Protein AF-A0A6N7Y4F4-F1 (afdb_monomer)

Solvent-accessible surface area (backbone atoms only — not comparable to full-atom values): 5205 Å² total; per-residue (Å²): 133,87,73,85,72,79,76,76,78,50,72,69,56,51,51,53,50,51,51,49,51,53,51,51,53,38,52,50,29,46,48,50,21,54,52,26,51,53,48,46,75,68,61,85,55,76,88,50,48,66,57,32,53,49,46,29,53,53,27,43,50,50,25,53,52,44,52,51,51,54,52,52,52,50,50,53,50,54,52,52,53,53,51,53,55,52,53,59,53,64,77,75,107

pLDDT: mean 86.18, std 16.28, range [39.31, 98.69]

Nearest PDB structures (foldseek):
  3k6c-assembly1_A  TM=7.044E-01  e=4.635E-01  Nitrosomonas europaea
  5l8b-assembly4_V  TM=6.345E-01  e=4.635E-01  Rhodospirillum rubrum
  4wpe-assembly1_A-2  TM=8.744E-01  e=2.846E+00  Saccharomyces cerevisiae S288C
  4afl-assembly2_F  TM=5.814E-01  e=1.076E+00  Homo sapiens
  5n5e-assembly1_e  TM=6.859E-01  e=3.688E+00  Pyrococcus furiosus COM1

InterPro domains:
  IPR019644 Protein of unknown function DUF2508 [PF10704] (5-73)

Radius of gyration: 21.76 Å; Cα contacts (8 Å, |Δi|>4): 32; chains: 1; bounding box: 50×46×57 Å

Foldseek 3Di:
DPDDPPDDDDPVRVVVVVLVVLVVQLVVLVVQLVVLVVVLVPDPDPVCNVVSVVSNVVSVVSNVVSVVVSVVVVVVVVVVVVVVVVVVVVVVD

Mean predicted aligned error: 8.42 Å

Secondary structure (DSSP, 8-state):
------PPPPHHHHHHHHHHHHHHHHHHHHHHHHHHHHHHHH---GGGHHHHHHHHHHHHHHHHHHHHHHHHHHHHHHHHHHHHHHHHHHTT-

Structure (mmCIF, N/CA/C/O backbone):
data_AF-A0A6N7Y4F4-F1
#
_entry.id   AF-A0A6N7Y4F4-F1
#
loop_
_atom_site.group_PDB
_atom_site.id
_atom_site.type_symbol
_atom_site.label_atom_id
_atom_site.label_alt_id
_atom_site.label_comp_id
_atom_site.label_asym_id
_atom_site.label_entity_id
_atom_site.label_seq_id
_atom_site.pdbx_PDB_ins_code
_atom_site.Cartn_x
_atom_site.Cartn_y
_atom_site.Cartn_z
_atom_site.occupancy
_atom_site.B_iso_or_equiv
_atom_site.auth_seq_id
_atom_site.auth_comp_id
_atom_site.auth_asym_id
_atom_site.auth_atom_id
_atom_site.pdbx_PDB_model_num
ATOM 1 N N . MET A 1 1 ? -8.830 -35.057 30.662 1.00 40.44 1 MET A N 1
ATOM 2 C CA . MET A 1 1 ? -8.760 -34.605 29.257 1.00 40.44 1 MET A CA 1
ATOM 3 C C . MET A 1 1 ? -9.791 -33.494 29.106 1.00 40.44 1 MET A C 1
ATOM 5 O O . MET A 1 1 ? -10.936 -33.774 28.789 1.00 40.44 1 MET A O 1
ATOM 9 N N . LEU A 1 2 ? -9.442 -32.265 29.505 1.00 39.31 2 LEU A N 1
ATOM 10 C CA . LEU A 1 2 ? -10.374 -31.140 29.410 1.00 39.31 2 LEU A CA 1
ATOM 11 C C . LEU A 1 2 ? -10.459 -30.739 27.940 1.00 39.31 2 LEU A C 1
ATOM 13 O O . LEU A 1 2 ? -9.489 -30.269 27.351 1.00 39.31 2 LEU A O 1
ATOM 17 N N . SER A 1 3 ? -11.609 -31.047 27.355 1.00 43.22 3 SER A N 1
ATOM 18 C CA . SER A 1 3 ? -12.002 -30.735 25.992 1.00 43.22 3 SER A CA 1
ATOM 19 C C . SER A 1 3 ? -11.780 -29.256 25.689 1.00 43.22 3 SER A C 1
ATOM 21 O O . SER A 1 3 ? -12.254 -28.387 26.421 1.00 43.22 3 SER A O 1
ATOM 23 N N . PHE A 1 4 ? -11.078 -28.997 24.588 1.00 56.34 4 PHE A N 1
ATOM 24 C CA . PHE A 1 4 ? -10.894 -27.689 23.973 1.00 56.34 4 PHE A CA 1
ATOM 25 C C . PHE A 1 4 ? -12.253 -27.040 23.673 1.00 56.34 4 PHE A C 1
ATOM 27 O O . PHE A 1 4 ? -12.828 -27.234 22.605 1.00 56.34 4 PHE A O 1
ATOM 34 N N . ILE A 1 5 ? -12.765 -26.240 24.606 1.00 59.03 5 ILE A N 1
ATO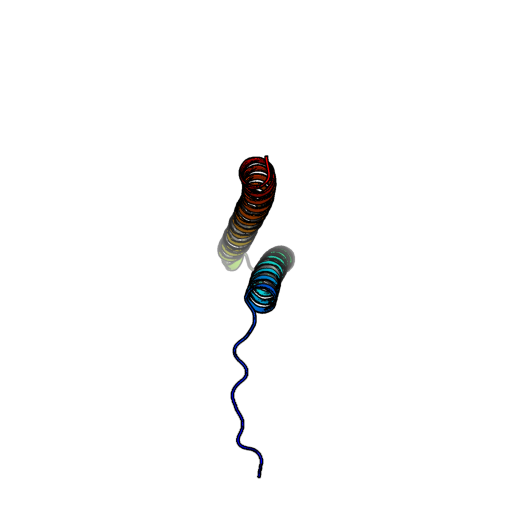M 35 C CA . ILE A 1 5 ? -13.776 -25.234 24.289 1.00 59.03 5 ILE A CA 1
ATOM 36 C C . ILE A 1 5 ? -13.016 -24.137 23.551 1.00 59.03 5 ILE A C 1
ATOM 38 O O . ILE A 1 5 ? -12.212 -23.417 24.145 1.00 59.03 5 ILE A O 1
ATOM 42 N N . LYS A 1 6 ? -13.213 -24.053 22.234 1.00 61.06 6 LYS A N 1
ATOM 43 C CA . LYS A 1 6 ? -12.727 -22.943 21.412 1.00 61.06 6 LYS A CA 1
ATOM 44 C C . LYS A 1 6 ? -13.339 -21.664 21.988 1.00 61.06 6 LYS A C 1
ATOM 46 O O . LYS A 1 6 ? -14.517 -21.402 21.780 1.00 61.06 6 LYS A O 1
ATOM 51 N N . LYS A 1 7 ? -12.567 -20.934 22.796 1.00 66.44 7 LYS A N 1
ATOM 52 C CA . LYS A 1 7 ? -13.024 -19.722 23.479 1.00 66.44 7 LYS A CA 1
ATOM 53 C C . LYS A 1 7 ? -13.401 -18.697 22.409 1.00 66.44 7 LYS A C 1
ATOM 55 O O . LYS A 1 7 ? -12.580 -18.377 21.549 1.00 66.44 7 LYS A O 1
ATOM 60 N N . GLU A 1 8 ? -14.651 -18.257 22.411 1.00 76.94 8 GLU A N 1
ATOM 61 C CA . GLU A 1 8 ? -15.125 -17.238 21.481 1.00 76.94 8 GLU A CA 1
ATOM 62 C C . GLU A 1 8 ? -14.420 -15.911 21.804 1.00 76.94 8 GLU A C 1
ATOM 64 O O . GLU A 1 8 ? -14.320 -15.538 22.975 1.00 76.94 8 GLU A O 1
ATOM 69 N N . LYS A 1 9 ? -13.857 -15.240 20.787 1.00 77.94 9 LYS A N 1
ATOM 70 C CA . LYS A 1 9 ? -13.184 -13.944 20.979 1.00 77.94 9 LYS A CA 1
ATOM 71 C C . LYS A 1 9 ? -14.209 -12.920 21.467 1.00 77.94 9 LYS A C 1
ATOM 73 O O . LYS A 1 9 ? -15.302 -12.833 20.909 1.00 77.94 9 LYS A O 1
ATOM 78 N N . THR A 1 10 ? -13.829 -12.119 22.453 1.00 88.06 10 THR A N 1
ATOM 79 C CA . THR A 1 10 ? -14.615 -10.956 22.884 1.00 88.06 10 THR A CA 1
ATOM 80 C C . THR A 1 10 ? -14.690 -9.909 21.768 1.00 88.06 10 THR A C 1
ATOM 82 O O . THR A 1 10 ? -13.821 -9.855 20.894 1.00 88.06 10 THR A O 1
ATOM 85 N N . GLU A 1 11 ? -15.704 -9.042 21.793 1.00 84.81 11 GLU A N 1
ATOM 86 C CA . GLU A 1 11 ? -15.848 -7.962 20.800 1.00 84.81 11 GLU A CA 1
ATOM 87 C C . GLU A 1 11 ? -14.639 -7.012 20.784 1.00 84.81 11 GLU A C 1
ATOM 89 O O . GLU A 1 11 ? -14.187 -6.591 19.721 1.00 84.81 11 GLU A O 1
ATOM 94 N N . LEU A 1 12 ? -14.032 -6.760 21.948 1.00 82.12 12 LEU A N 1
ATOM 95 C CA . LEU A 1 12 ? -12.814 -5.956 22.056 1.00 82.12 12 LEU A CA 1
ATOM 96 C C . LEU A 1 12 ? -11.611 -6.630 21.373 1.00 82.12 12 LEU A C 1
ATOM 98 O O . LEU A 1 12 ? -10.835 -5.974 20.680 1.00 82.12 12 LEU A O 1
ATOM 102 N N . GLU A 1 13 ? -11.457 -7.947 21.530 1.00 87.31 13 GLU A N 1
ATOM 103 C CA . GLU A 1 13 ? -10.399 -8.710 20.857 1.00 87.31 13 GLU A CA 1
ATOM 104 C C . GLU A 1 13 ? -10.614 -8.768 19.341 1.00 87.31 13 GLU A C 1
ATOM 106 O O . GLU A 1 13 ? -9.647 -8.666 18.586 1.00 87.31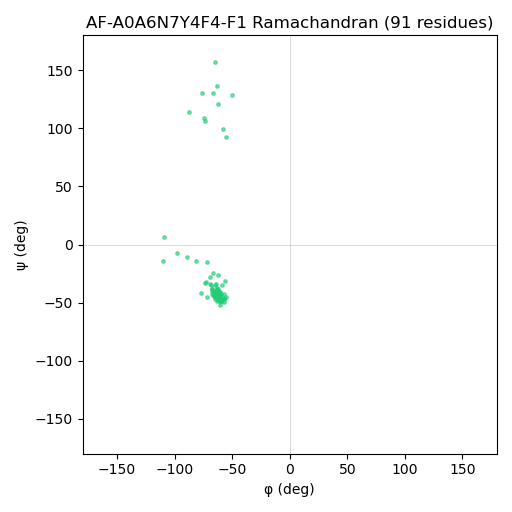 13 GLU A O 1
ATOM 111 N N . LYS A 1 14 ? -11.867 -8.893 18.880 1.00 88.25 14 LYS A N 1
ATOM 112 C CA . LYS A 1 14 ? -12.210 -8.827 17.449 1.00 88.25 14 LYS A CA 1
ATOM 113 C C . LYS A 1 14 ? -11.877 -7.453 16.863 1.00 88.25 14 LYS A C 1
ATOM 115 O O . LYS A 1 14 ? -11.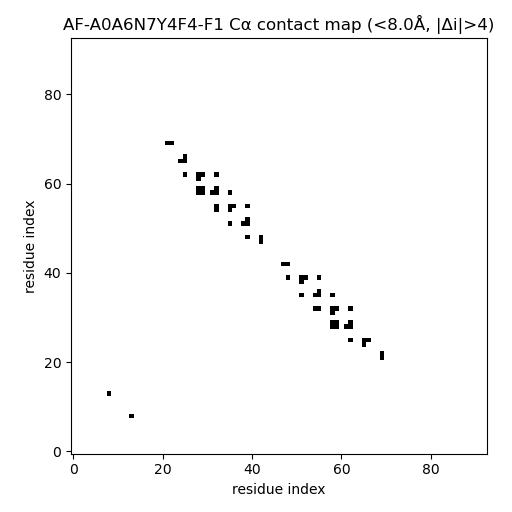294 -7.381 15.784 1.00 88.25 14 LYS A O 1
ATOM 120 N N . LEU A 1 15 ? -12.193 -6.378 17.586 1.00 87.69 15 LEU A N 1
ATOM 121 C CA . LEU A 1 15 ? -11.899 -5.009 17.166 1.00 87.69 15 LEU A CA 1
ATOM 122 C C . LEU A 1 15 ? -10.390 -4.753 17.058 1.00 87.69 15 LEU A C 1
ATOM 124 O O . LEU A 1 15 ? -9.927 -4.193 16.065 1.00 87.69 15 LEU A O 1
ATOM 128 N N . ASN A 1 16 ? -9.61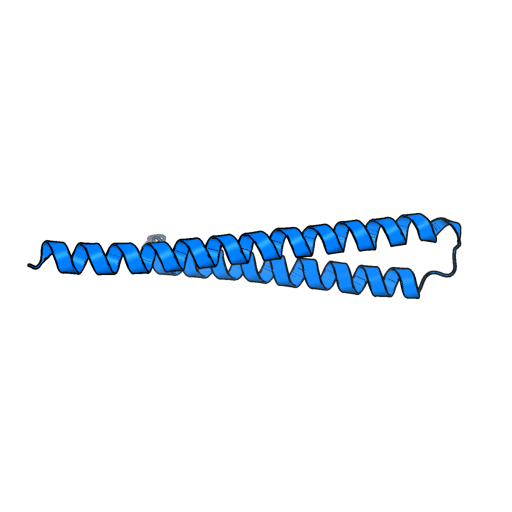8 -5.191 18.055 1.00 89.94 16 ASN A N 1
ATOM 129 C CA . ASN A 1 16 ? -8.162 -5.045 18.056 1.00 89.94 16 ASN A CA 1
ATOM 130 C C . ASN A 1 16 ? -7.501 -5.838 16.924 1.00 89.94 16 ASN A C 1
ATOM 132 O O . ASN A 1 16 ? -6.598 -5.326 16.264 1.00 89.94 16 ASN A O 1
ATOM 136 N N . GLU A 1 17 ? -7.972 -7.059 16.669 1.00 91.62 17 GLU A N 1
ATOM 137 C CA . GLU A 1 17 ? -7.523 -7.879 15.543 1.00 91.62 17 GLU A CA 1
ATOM 138 C C . GLU A 1 17 ? -7.799 -7.185 14.203 1.00 91.62 17 GLU A C 1
ATOM 140 O O . GLU A 1 17 ? -6.900 -7.060 13.375 1.00 91.62 17 GLU A O 1
ATOM 145 N N . LEU A 1 18 ? -9.021 -6.681 14.004 1.00 91.56 18 LEU A N 1
ATOM 146 C CA . LEU A 1 18 ? -9.387 -5.966 12.784 1.00 91.56 18 LEU A CA 1
ATOM 147 C C . LEU A 1 18 ? -8.511 -4.722 12.589 1.00 91.56 18 LEU A C 1
ATOM 149 O O . LEU A 1 18 ? -7.967 -4.512 11.504 1.00 91.56 18 LEU A O 1
ATOM 153 N N . LYS A 1 19 ? -8.310 -3.935 13.653 1.00 92.50 19 LYS A N 1
ATOM 154 C CA . LYS A 1 19 ? -7.427 -2.763 13.639 1.00 92.50 19 LYS A CA 1
ATOM 155 C C . LYS A 1 19 ? -6.007 -3.140 13.233 1.00 92.50 19 LYS A C 1
ATOM 157 O O . LYS A 1 19 ? -5.414 -2.478 12.384 1.00 92.50 19 LYS A O 1
ATOM 162 N N . PHE A 1 20 ? -5.470 -4.205 13.823 1.00 94.75 20 PHE A N 1
ATOM 163 C CA . PHE A 1 20 ? -4.139 -4.704 13.506 1.00 94.75 20 PHE A CA 1
ATOM 164 C C . PHE A 1 20 ? -4.030 -5.098 12.028 1.00 94.75 20 PHE A C 1
ATOM 166 O O . PHE A 1 20 ? -3.125 -4.633 11.340 1.00 94.75 20 PHE A O 1
ATOM 173 N N . GLN A 1 21 ? -4.991 -5.864 11.506 1.00 95.62 21 GLN A N 1
ATOM 174 C CA . GLN A 1 21 ? -5.011 -6.274 10.099 1.00 95.62 21 GLN A CA 1
ATOM 175 C C . GLN A 1 21 ? -5.087 -5.078 9.142 1.00 95.62 21 GLN A C 1
ATOM 177 O O . GLN A 1 21 ? -4.382 -5.043 8.134 1.00 95.62 21 GLN A O 1
ATOM 182 N N . MET A 1 22 ? -5.904 -4.070 9.457 1.00 95.25 22 MET A N 1
ATOM 183 C CA . MET A 1 22 ? -5.993 -2.847 8.653 1.00 95.25 22 MET A CA 1
ATOM 184 C C . MET A 1 22 ? -4.666 -2.081 8.623 1.00 95.25 22 MET A C 1
ATOM 186 O O . MET A 1 22 ? -4.237 -1.639 7.555 1.00 95.25 22 MET A O 1
ATOM 190 N N . LEU A 1 23 ? -4.004 -1.942 9.775 1.00 96.19 23 LEU A N 1
ATOM 191 C CA . LEU A 1 23 ? -2.714 -1.259 9.877 1.00 96.19 23 LEU A CA 1
ATOM 192 C C . LEU A 1 23 ? -1.597 -2.033 9.170 1.00 96.19 23 LEU A C 1
ATOM 194 O O . LEU A 1 23 ? -0.793 -1.419 8.469 1.00 96.19 23 LEU A O 1
ATOM 198 N N . GLU A 1 24 ? -1.576 -3.362 9.276 1.00 97.94 24 GLU A N 1
ATOM 199 C CA . GLU A 1 24 ? -0.608 -4.189 8.553 1.00 97.94 24 GLU A CA 1
ATOM 200 C C . GLU A 1 24 ? -0.812 -4.122 7.038 1.00 97.94 24 GLU A C 1
ATOM 202 O O . GLU A 1 24 ? 0.159 -3.950 6.301 1.00 97.94 24 GLU A O 1
ATOM 207 N N . ASN A 1 25 ? -2.058 -4.151 6.560 1.00 97.31 25 ASN A N 1
ATOM 208 C CA . ASN A 1 25 ? -2.360 -3.968 5.139 1.00 97.31 25 ASN A CA 1
ATOM 209 C C . ASN A 1 25 ? -1.897 -2.596 4.631 1.00 97.31 25 ASN A C 1
ATOM 211 O O . ASN A 1 25 ? -1.331 -2.492 3.541 1.00 97.31 25 ASN A O 1
ATOM 215 N N . LEU A 1 26 ? -2.096 -1.541 5.427 1.00 98.12 26 LEU A N 1
ATOM 216 C CA . LEU A 1 26 ? -1.624 -0.198 5.100 1.00 98.12 26 LEU A CA 1
ATOM 217 C C . LEU A 1 26 ? -0.089 -0.134 5.048 1.00 98.12 2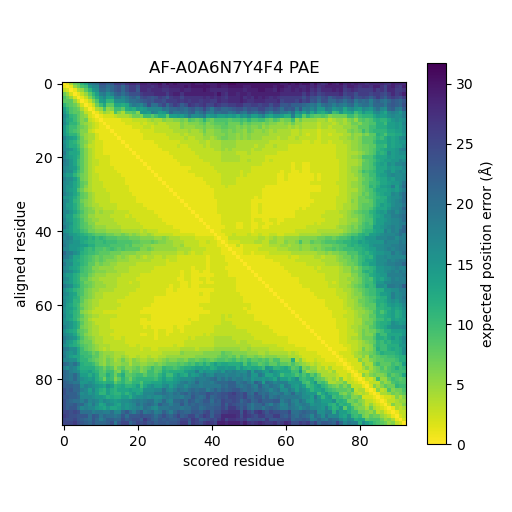6 LEU A C 1
ATOM 219 O O . LEU A 1 26 ? 0.475 0.419 4.102 1.00 98.12 26 LEU A O 1
ATOM 223 N N . ARG A 1 27 ? 0.589 -0.725 6.041 1.00 98.38 27 ARG A N 1
ATOM 224 C CA . ARG A 1 27 ? 2.055 -0.803 6.106 1.00 98.38 27 ARG A CA 1
ATOM 225 C C . ARG A 1 27 ? 2.620 -1.558 4.905 1.00 98.38 27 ARG A C 1
ATOM 227 O O . ARG A 1 27 ? 3.605 -1.119 4.313 1.00 98.38 27 ARG A O 1
ATOM 234 N N . GLN A 1 28 ? 1.990 -2.668 4.539 1.00 98.56 28 GLN A N 1
ATOM 235 C CA . GLN A 1 28 ? 2.392 -3.493 3.409 1.00 98.56 28 GLN A CA 1
ATOM 236 C C . GLN A 1 28 ? 2.212 -2.751 2.078 1.00 98.56 28 GLN A C 1
ATOM 238 O O . GLN A 1 28 ? 3.144 -2.724 1.281 1.00 98.56 28 GLN A O 1
ATOM 243 N N . ALA A 1 29 ? 1.087 -2.060 1.873 1.00 98.56 29 ALA A N 1
ATOM 244 C CA . ALA A 1 29 ? 0.880 -1.238 0.678 1.00 98.56 29 ALA A CA 1
ATOM 245 C C . ALA A 1 29 ? 1.887 -0.078 0.577 1.00 98.56 29 ALA A C 1
ATOM 247 O O . ALA A 1 29 ? 2.377 0.225 -0.508 1.00 98.56 29 ALA A O 1
ATOM 248 N N . HIS A 1 30 ? 2.248 0.552 1.701 1.00 98.62 30 HIS A N 1
ATOM 249 C CA . HIS A 1 30 ? 3.302 1.571 1.708 1.00 98.62 30 HIS A CA 1
ATOM 250 C C . HIS A 1 30 ? 4.666 0.982 1.330 1.00 98.62 30 HIS A C 1
ATOM 252 O O . HIS A 1 30 ? 5.404 1.590 0.558 1.00 98.62 30 HIS A O 1
ATOM 258 N N . LYS A 1 31 ? 4.993 -0.209 1.847 1.00 98.62 31 LYS A N 1
ATOM 259 C CA . LYS A 1 31 ? 6.225 -0.916 1.488 1.00 98.62 31 LYS A CA 1
ATOM 260 C C . LYS A 1 31 ? 6.260 -1.239 -0.008 1.00 98.62 31 LYS A C 1
ATOM 262 O O . LYS A 1 31 ? 7.258 -0.942 -0.646 1.00 98.62 31 LYS A O 1
ATOM 267 N N . GLU A 1 32 ? 5.177 -1.783 -0.560 1.00 98.56 32 GLU A N 1
ATOM 268 C CA . GLU A 1 32 ? 5.049 -2.081 -1.996 1.00 98.56 32 GLU A CA 1
ATOM 269 C C . GLU A 1 32 ? 5.260 -0.837 -2.861 1.00 98.56 32 GLU A C 1
ATOM 271 O O . GLU A 1 32 ? 5.987 -0.893 -3.850 1.00 98.56 32 GLU A O 1
ATOM 276 N N . TRP A 1 33 ? 4.698 0.305 -2.456 1.00 98.69 33 TRP A N 1
ATOM 277 C CA . TRP A 1 33 ? 4.945 1.568 -3.145 1.00 98.69 33 TRP A CA 1
ATOM 278 C C . TRP A 1 33 ? 6.425 1.967 -3.095 1.00 98.69 33 TRP A C 1
ATOM 280 O O . TRP A 1 33 ? 7.017 2.257 -4.133 1.00 98.69 33 TRP A O 1
ATOM 290 N N . LYS A 1 34 ? 7.067 1.900 -1.922 1.00 98.62 34 LYS A N 1
ATOM 291 C CA . LYS A 1 34 ? 8.505 2.194 -1.797 1.00 98.62 34 LYS A CA 1
ATOM 292 C C . LYS A 1 34 ? 9.396 1.228 -2.564 1.00 98.62 34 LYS A C 1
ATOM 294 O O . LYS A 1 34 ? 10.438 1.637 -3.064 1.00 98.62 34 LYS A O 1
ATOM 299 N N . ASP A 1 35 ? 9.014 -0.035 -2.651 1.00 98.25 35 ASP A N 1
ATOM 300 C CA . ASP A 1 35 ? 9.764 -1.022 -3.418 1.00 98.25 35 ASP A CA 1
ATOM 301 C C . ASP A 1 35 ? 9.575 -0.805 -4.933 1.00 98.25 35 ASP A C 1
ATOM 303 O O . ASP A 1 35 ? 10.538 -0.956 -5.680 1.00 98.25 35 ASP A O 1
ATOM 307 N N . SER A 1 36 ? 8.401 -0.335 -5.374 1.00 97.94 36 SER A N 1
ATOM 308 C CA . SER A 1 36 ? 8.146 0.057 -6.773 1.00 97.94 36 SER A CA 1
ATOM 309 C C . SER A 1 36 ? 8.936 1.307 -7.184 1.00 97.94 36 SER A C 1
ATOM 311 O O . SER A 1 36 ? 9.477 1.355 -8.286 1.00 97.94 36 SER A O 1
ATOM 313 N N . GLU A 1 37 ? 9.073 2.294 -6.287 1.00 98.06 37 GLU A N 1
ATOM 314 C CA . GLU A 1 37 ? 9.937 3.468 -6.508 1.00 98.06 37 GLU A CA 1
ATOM 315 C C . GLU A 1 37 ? 11.401 3.049 -6.708 1.00 98.06 37 GLU A C 1
ATOM 317 O O . GLU A 1 37 ? 12.028 3.432 -7.693 1.00 98.06 37 GLU A O 1
ATOM 322 N N . LYS A 1 38 ? 11.924 2.180 -5.832 1.00 98.00 38 LYS A N 1
ATOM 323 C CA . LYS A 1 38 ? 13.290 1.642 -5.971 1.00 98.00 38 LYS A CA 1
ATOM 324 C C . LYS A 1 38 ? 13.470 0.829 -7.248 1.00 98.00 38 LYS A C 1
ATOM 326 O O . LYS A 1 38 ? 14.540 0.869 -7.848 1.00 98.00 38 LYS A O 1
ATOM 331 N N . TYR A 1 39 ? 12.453 0.059 -7.639 1.00 96.62 39 TYR A N 1
ATOM 332 C CA . TYR A 1 39 ? 12.491 -0.715 -8.873 1.00 96.62 39 TYR A CA 1
ATOM 333 C C . TYR A 1 39 ? 12.658 0.214 -10.076 1.00 96.62 39 TYR A C 1
ATOM 335 O O . TYR A 1 39 ? 13.620 0.045 -10.817 1.00 96.62 39 TYR A O 1
ATOM 343 N N . PHE A 1 40 ? 11.819 1.244 -10.203 1.00 96.56 40 PHE A N 1
ATOM 344 C CA . PHE A 1 40 ? 11.938 2.252 -11.259 1.00 96.56 40 PHE A CA 1
ATOM 345 C C . PHE A 1 40 ? 13.319 2.921 -11.294 1.00 96.56 40 PHE A C 1
ATOM 347 O O . PHE A 1 40 ? 13.921 3.020 -12.358 1.00 96.56 40 PHE A O 1
ATOM 354 N N . GLU A 1 41 ? 13.861 3.309 -10.135 1.00 96.44 41 GLU A N 1
ATOM 355 C CA . GLU A 1 41 ? 15.206 3.900 -10.028 1.00 96.44 41 GLU A CA 1
ATOM 356 C C . GLU A 1 41 ? 16.329 2.951 -10.482 1.00 96.44 41 GLU A C 1
ATOM 358 O O . GLU A 1 41 ? 17.398 3.404 -10.890 1.00 96.44 41 GLU A O 1
ATOM 363 N N . SER A 1 42 ? 16.105 1.637 -10.402 1.00 96.12 42 SER A N 1
ATOM 364 C CA . SER A 1 42 ? 17.089 0.612 -10.764 1.00 96.12 42 SER A CA 1
ATOM 365 C C . SER A 1 42 ? 17.047 0.180 -12.234 1.00 96.12 42 SER A C 1
ATOM 367 O O . SER A 1 42 ? 17.943 -0.542 -12.677 1.00 96.12 42 SER A O 1
ATOM 369 N N . ILE A 1 43 ? 16.022 0.582 -12.991 1.00 95.31 43 ILE A N 1
ATOM 370 C CA . ILE A 1 43 ? 15.819 0.116 -14.367 1.00 95.31 43 ILE A CA 1
ATOM 371 C C . ILE A 1 43 ? 16.775 0.812 -15.329 1.00 95.31 43 ILE A C 1
ATOM 373 O O . ILE A 1 43 ? 16.869 2.036 -15.382 1.00 95.31 43 ILE A O 1
ATOM 377 N N . SER A 1 44 ? 17.444 -0.000 -16.142 1.00 93.12 44 SER A N 1
ATOM 378 C CA . SER A 1 44 ? 18.266 0.435 -17.272 1.00 93.12 44 SER A CA 1
ATOM 379 C C . SER A 1 44 ? 17.663 0.080 -18.632 1.00 93.12 44 SER A C 1
ATOM 381 O O . SER A 1 44 ? 18.122 0.603 -19.645 1.00 93.12 44 SER A O 1
ATOM 383 N N . ASP A 1 45 ? 16.661 -0.803 -18.657 1.00 96.06 45 ASP A N 1
ATOM 384 C CA . ASP A 1 45 ? 15.983 -1.259 -19.868 1.00 96.06 45 ASP A CA 1
ATOM 385 C C . ASP A 1 45 ? 14.813 -0.318 -20.217 1.00 96.06 45 ASP A C 1
ATOM 387 O O . ASP A 1 45 ? 13.844 -0.254 -19.451 1.00 96.06 45 ASP A O 1
ATOM 391 N N . PRO A 1 46 ? 14.871 0.409 -21.351 1.00 94.75 46 PRO A N 1
ATOM 392 C CA . PRO A 1 46 ? 13.795 1.295 -21.785 1.00 94.75 46 PRO A CA 1
ATOM 393 C C . PRO A 1 46 ? 12.438 0.596 -21.927 1.00 94.75 46 PRO A C 1
ATOM 395 O O . PRO A 1 46 ? 11.416 1.223 -21.652 1.00 94.75 46 PRO A O 1
ATOM 398 N N . ASP A 1 47 ? 12.416 -0.691 -22.286 1.00 96.88 47 ASP A N 1
ATOM 399 C CA . ASP A 1 47 ? 11.173 -1.439 -22.515 1.00 96.88 47 ASP A CA 1
ATOM 400 C C . ASP A 1 47 ? 10.421 -1.742 -21.203 1.00 96.88 47 ASP A C 1
ATOM 402 O O . ASP A 1 47 ? 9.237 -2.083 -21.215 1.00 96.88 47 ASP A O 1
ATOM 406 N N . LEU A 1 48 ? 11.084 -1.587 -20.049 1.00 96.62 48 LEU A N 1
ATOM 407 C CA . LEU A 1 48 ? 10.501 -1.811 -18.721 1.00 96.62 48 LEU A CA 1
ATOM 408 C C . LEU A 1 48 ? 10.036 -0.523 -18.028 1.00 96.62 48 LEU A C 1
ATOM 410 O O . LEU A 1 48 ? 9.402 -0.596 -16.973 1.00 96.62 48 LEU A O 1
ATOM 414 N N . ILE A 1 49 ? 10.322 0.650 -18.599 1.00 95.44 49 ILE A N 1
ATOM 415 C CA . ILE A 1 49 ? 10.013 1.946 -17.979 1.00 95.44 49 ILE A CA 1
ATOM 416 C C . ILE A 1 49 ? 8.506 2.126 -17.789 1.00 95.44 49 ILE A C 1
ATOM 418 O O . ILE A 1 49 ? 8.066 2.445 -16.684 1.00 95.44 49 ILE A O 1
ATOM 422 N N . ASP A 1 50 ? 7.712 1.858 -18.826 1.00 96.50 50 ASP A N 1
ATOM 423 C CA . ASP A 1 50 ? 6.253 2.003 -18.761 1.00 96.50 50 ASP A CA 1
ATOM 424 C C . ASP A 1 50 ? 5.634 1.054 -17.728 1.00 96.50 50 ASP A C 1
ATOM 426 O O . ASP A 1 50 ? 4.741 1.439 -16.968 1.00 96.50 50 ASP A O 1
ATOM 430 N N . TYR A 1 51 ? 6.154 -0.174 -17.642 1.00 96.94 51 TYR A N 1
ATOM 431 C CA . TYR A 1 51 ? 5.735 -1.139 -16.629 1.00 96.94 51 TYR A CA 1
ATOM 432 C C . TYR A 1 51 ? 6.038 -0.635 -15.210 1.00 96.94 51 TYR A C 1
ATOM 434 O O . TYR A 1 51 ? 5.187 -0.702 -14.326 1.00 96.94 51 TYR A O 1
ATOM 442 N N . ALA A 1 52 ? 7.222 -0.072 -14.984 1.00 97.06 52 ALA A N 1
ATOM 443 C CA . ALA A 1 52 ? 7.601 0.440 -13.674 1.00 97.06 52 ALA A CA 1
ATOM 444 C C . ALA A 1 52 ? 6.825 1.696 -13.258 1.00 97.06 52 ALA A C 1
ATOM 446 O O . ALA A 1 52 ? 6.493 1.845 -12.081 1.00 97.06 52 ALA A O 1
ATOM 447 N N . ILE A 1 53 ? 6.479 2.568 -14.211 1.00 97.31 53 ILE A N 1
ATOM 448 C CA . ILE A 1 53 ? 5.569 3.696 -13.970 1.00 97.31 53 ILE A CA 1
ATOM 449 C C . ILE A 1 53 ? 4.203 3.169 -13.524 1.00 97.31 53 ILE A C 1
ATOM 451 O O . ILE A 1 53 ? 3.683 3.610 -12.497 1.00 97.31 53 ILE A O 1
ATOM 455 N N . TYR A 1 54 ? 3.655 2.187 -14.246 1.00 97.94 54 TYR A N 1
ATOM 456 C CA . TYR A 1 54 ? 2.384 1.561 -13.887 1.00 97.94 54 TYR A CA 1
ATOM 457 C C . TYR A 1 54 ? 2.409 0.971 -12.468 1.00 97.94 54 TYR A C 1
ATOM 459 O O . TYR A 1 54 ? 1.498 1.229 -11.679 1.00 97.94 54 TYR A O 1
ATOM 467 N N . GLU A 1 55 ? 3.463 0.237 -12.105 1.00 97.75 55 GLU A N 1
ATOM 468 C CA . GLU A 1 55 ? 3.609 -0.355 -10.769 1.00 97.75 55 GLU A CA 1
ATOM 469 C C . GLU A 1 55 ? 3.678 0.706 -9.658 1.00 97.75 55 GLU A C 1
ATOM 471 O O . GLU A 1 55 ? 3.018 0.566 -8.620 1.00 97.75 55 GLU A O 1
ATOM 476 N N . ILE A 1 56 ? 4.401 1.815 -9.867 1.00 98.12 56 ILE A N 1
ATOM 477 C CA . ILE A 1 56 ? 4.411 2.943 -8.919 1.00 98.12 56 ILE A CA 1
ATOM 478 C C . ILE A 1 56 ? 3.004 3.517 -8.745 1.00 98.12 56 ILE A C 1
ATOM 480 O O . ILE A 1 56 ? 2.558 3.743 -7.617 1.00 98.12 56 ILE A O 1
ATOM 484 N N . GLU A 1 57 ? 2.294 3.776 -9.842 1.00 98.38 57 GLU A N 1
ATOM 485 C CA . GLU A 1 57 ? 0.966 4.388 -9.789 1.00 98.38 57 GLU A CA 1
ATOM 486 C C . GLU A 1 57 ? -0.052 3.471 -9.103 1.00 98.38 57 GLU A C 1
ATOM 488 O O . GLU A 1 57 ? -0.790 3.916 -8.215 1.00 98.38 57 GLU A O 1
ATOM 493 N N . ALA A 1 58 ? -0.047 2.183 -9.449 1.00 98.44 58 ALA A N 1
ATOM 494 C CA . ALA A 1 58 ? -0.934 1.180 -8.876 1.00 98.44 58 ALA A CA 1
ATOM 495 C C . ALA A 1 58 ? -0.696 1.000 -7.367 1.00 98.44 58 ALA A C 1
ATOM 497 O O . ALA A 1 58 ? -1.640 1.049 -6.568 1.00 98.44 58 ALA A O 1
ATOM 498 N N . SER A 1 59 ? 0.565 0.846 -6.953 1.00 98.62 59 SER A N 1
ATOM 499 C CA . SER A 1 59 ? 0.940 0.668 -5.544 1.00 98.62 59 SER A CA 1
ATOM 500 C C . SER A 1 59 ? 0.645 1.919 -4.703 1.00 98.62 59 SER A C 1
ATOM 502 O O . SER A 1 59 ? 0.079 1.819 -3.606 1.00 98.62 59 SER A O 1
ATOM 504 N N . LYS A 1 60 ? 0.909 3.118 -5.238 1.00 98.62 60 LYS A N 1
ATOM 505 C CA . LYS A 1 60 ? 0.546 4.393 -4.604 1.00 98.62 60 LYS A CA 1
ATOM 506 C C . LYS A 1 60 ? -0.966 4.541 -4.448 1.00 98.62 60 LYS A C 1
ATOM 508 O O . LYS A 1 60 ? -1.433 4.917 -3.369 1.00 98.62 60 LYS A O 1
ATOM 513 N N . LEU A 1 61 ? -1.742 4.234 -5.489 1.00 98.69 61 LEU A N 1
ATOM 514 C CA . LEU A 1 61 ? -3.204 4.302 -5.442 1.00 98.69 61 LEU A CA 1
ATOM 515 C C . LEU A 1 61 ? -3.764 3.355 -4.373 1.00 98.69 61 LEU A C 1
ATOM 517 O O . LEU A 1 61 ? -4.607 3.767 -3.571 1.00 98.69 61 LEU A O 1
ATOM 521 N N . LYS A 1 62 ? -3.245 2.121 -4.304 1.00 98.50 62 LYS A N 1
ATOM 522 C CA . LYS A 1 62 ? -3.596 1.138 -3.268 1.00 98.50 62 LYS A CA 1
ATOM 523 C C . LYS A 1 62 ? -3.330 1.682 -1.864 1.00 98.50 62 LYS A C 1
ATOM 525 O O . LYS A 1 62 ? -4.221 1.632 -1.015 1.00 98.50 62 LYS A O 1
ATOM 530 N N . TYR A 1 63 ? -2.144 2.243 -1.617 1.00 98.69 63 TYR A N 1
ATOM 531 C CA . TYR A 1 63 ? -1.805 2.842 -0.323 1.00 98.69 63 TYR A CA 1
ATOM 532 C C . TYR A 1 63 ? -2.749 3.995 0.051 1.00 98.69 63 TYR A C 1
ATOM 534 O O . TYR A 1 63 ? -3.299 4.012 1.153 1.00 98.69 63 TYR A O 1
ATOM 542 N N . VAL A 1 64 ? -2.991 4.935 -0.870 1.00 98.50 64 VAL A N 1
ATOM 543 C CA . VAL A 1 64 ? -3.874 6.090 -0.633 1.00 98.50 64 VAL A CA 1
ATOM 544 C C . VAL A 1 64 ? -5.308 5.648 -0.332 1.00 98.50 64 VAL A C 1
ATOM 546 O O . VAL A 1 64 ? -5.934 6.172 0.594 1.00 98.50 64 VAL A O 1
ATOM 549 N N . TYR A 1 65 ? -5.824 4.665 -1.071 1.00 98.44 65 TYR A N 1
ATOM 550 C CA . TYR A 1 65 ? -7.148 4.099 -0.831 1.00 98.44 65 TYR A CA 1
ATOM 551 C C . TYR A 1 65 ? -7.261 3.482 0.571 1.00 98.44 65 TYR A C 1
ATOM 553 O O . TYR A 1 65 ? -8.191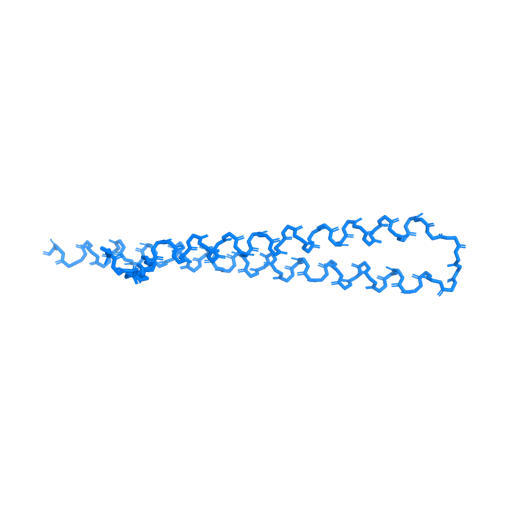 3.804 1.316 1.00 98.44 65 TYR A O 1
ATOM 561 N N . LEU A 1 66 ? -6.296 2.646 0.966 1.00 98.12 66 LEU A N 1
ATOM 562 C CA . LEU A 1 66 ? -6.284 2.024 2.293 1.00 98.12 66 LEU A CA 1
ATOM 563 C C . LEU A 1 66 ? -6.145 3.064 3.409 1.00 98.12 66 LEU A C 1
ATOM 565 O O . LEU A 1 66 ? -6.831 2.968 4.426 1.00 98.12 66 LEU A O 1
ATOM 569 N N . LEU A 1 67 ? -5.329 4.102 3.208 1.00 97.88 67 LEU A N 1
ATOM 570 C CA . LEU A 1 67 ? -5.182 5.195 4.168 1.00 97.88 67 LEU A CA 1
ATOM 571 C C . LEU A 1 67 ? -6.510 5.926 4.390 1.00 97.88 67 LEU A C 1
ATOM 573 O O . LEU A 1 67 ? -6.861 6.249 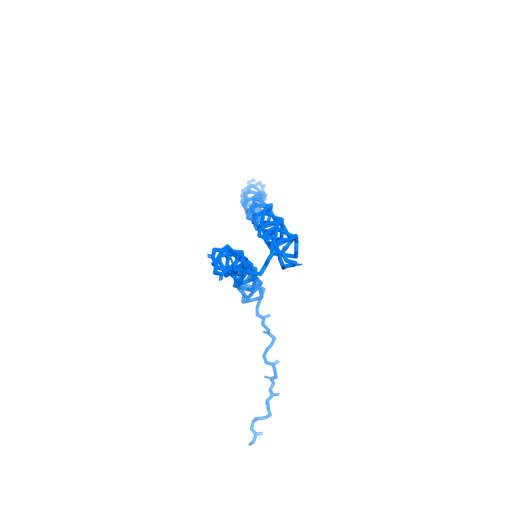5.526 1.00 97.88 67 LEU A O 1
ATOM 577 N N . LYS A 1 68 ? -7.264 6.176 3.313 1.00 97.50 68 LYS A N 1
ATOM 578 C CA . LYS A 1 68 ? -8.603 6.767 3.394 1.00 97.50 68 LYS A CA 1
ATOM 579 C C . LYS A 1 68 ? -9.553 5.867 4.191 1.00 97.50 68 LYS A C 1
ATOM 581 O O . LYS A 1 68 ? -10.230 6.368 5.081 1.00 97.50 68 LYS A O 1
ATOM 586 N N . LYS A 1 69 ? -9.539 4.553 3.946 1.00 95.62 69 LYS A N 1
ATOM 587 C CA . LYS A 1 69 ? -10.384 3.585 4.667 1.00 95.62 69 LYS A CA 1
ATOM 588 C C . LYS A 1 69 ? -10.078 3.517 6.163 1.00 95.62 69 LYS A C 1
ATOM 590 O O . LYS A 1 69 ? -11.003 3.508 6.966 1.00 95.62 69 LYS A O 1
ATOM 595 N N . VAL A 1 70 ? -8.802 3.540 6.549 1.00 94.44 70 VAL A N 1
ATOM 596 C CA . VAL A 1 70 ? -8.400 3.589 7.967 1.00 94.44 70 VAL A CA 1
ATOM 597 C C . VAL A 1 70 ? -8.895 4.872 8.644 1.00 94.44 70 VAL A C 1
ATOM 599 O O . VAL A 1 70 ? -9.366 4.825 9.777 1.00 94.44 70 VAL A O 1
ATOM 602 N N . LYS A 1 71 ? -8.829 6.019 7.955 1.00 93.50 71 LYS A N 1
ATOM 603 C CA . LYS A 1 71 ? -9.338 7.297 8.481 1.00 93.50 71 LYS A CA 1
ATOM 604 C C . LYS A 1 71 ? -10.858 7.304 8.643 1.00 93.50 71 LYS A C 1
ATOM 606 O O . LYS A 1 71 ? -11.342 7.788 9.659 1.00 93.50 71 LYS A O 1
ATOM 611 N N . GLU A 1 72 ? -11.587 6.779 7.659 1.00 93.25 72 GLU A N 1
ATOM 612 C CA . GLU A 1 72 ? -13.049 6.629 7.718 1.00 93.25 72 GLU A CA 1
ATOM 613 C C . GLU A 1 72 ? -13.454 5.762 8.918 1.00 93.25 72 GLU A C 1
ATOM 615 O O . GLU A 1 72 ? -14.248 6.198 9.745 1.00 93.25 72 GLU A O 1
ATOM 620 N N . TRP A 1 73 ? -12.811 4.605 9.083 1.00 91.38 73 TRP A N 1
ATOM 621 C CA . TRP A 1 73 ? -13.073 3.686 10.191 1.00 91.38 73 TRP A CA 1
ATOM 622 C C . TRP A 1 73 ? -12.756 4.281 11.570 1.00 91.38 73 TRP A C 1
ATOM 624 O O . TRP A 1 73 ? -13.551 4.147 12.496 1.00 91.38 73 TRP A O 1
ATOM 634 N N . ASN A 1 74 ? -11.626 4.986 11.716 1.00 88.88 74 ASN A N 1
ATOM 635 C CA . ASN A 1 74 ? -11.306 5.671 12.974 1.00 88.88 74 ASN A CA 1
ATOM 636 C C . ASN A 1 74 ? -12.381 6.709 13.331 1.00 88.88 74 ASN A C 1
ATOM 638 O O . ASN A 1 74 ? -12.821 6.758 14.475 1.00 88.88 74 ASN A O 1
ATOM 642 N N . LYS A 1 75 ? -12.839 7.491 12.345 1.00 90.19 75 LYS A N 1
ATOM 643 C CA . LYS A 1 75 ? -13.883 8.501 12.543 1.00 90.19 75 LYS A CA 1
ATOM 644 C C . LYS A 1 75 ? -15.220 7.871 12.946 1.00 90.19 75 LYS A C 1
ATOM 646 O O . LYS A 1 75 ? -15.893 8.390 13.829 1.00 90.19 75 LYS A O 1
ATOM 651 N N . GLU A 1 76 ? -15.601 6.756 12.323 1.00 86.12 76 GLU A N 1
ATOM 652 C CA . GLU A 1 76 ? -16.809 6.000 12.686 1.00 86.12 76 GLU A CA 1
ATOM 653 C C . GLU A 1 76 ? -16.744 5.482 14.129 1.00 86.12 76 GLU A C 1
ATOM 655 O O . GLU A 1 76 ? -17.730 5.560 14.860 1.00 86.12 76 GLU A O 1
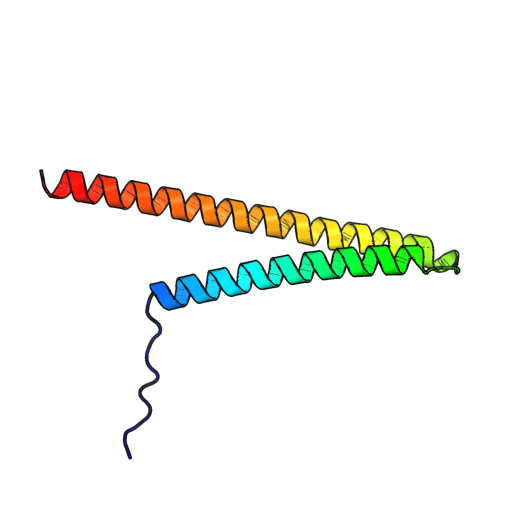ATOM 660 N N . ILE A 1 77 ? -15.580 4.997 14.571 1.00 83.31 77 ILE A N 1
ATOM 661 C CA . ILE A 1 77 ? -15.386 4.552 15.957 1.00 83.31 77 ILE A CA 1
ATOM 662 C C . ILE A 1 77 ? -15.503 5.712 16.940 1.00 83.31 77 ILE A C 1
ATOM 664 O O . ILE A 1 77 ? -16.208 5.578 17.938 1.00 83.31 77 ILE A O 1
ATOM 668 N N . GLU A 1 78 ? -14.841 6.837 16.666 1.00 78.56 78 GLU A N 1
ATOM 669 C CA . GLU A 1 78 ? -14.905 8.035 17.512 1.00 78.56 78 GLU A CA 1
ATOM 670 C C . GLU A 1 78 ? -16.357 8.515 17.675 1.00 78.56 78 GLU A C 1
ATOM 672 O O . GLU A 1 78 ? -16.829 8.681 18.799 1.00 78.56 78 GLU A O 1
ATOM 677 N N . MET A 1 79 ? -17.109 8.603 16.572 1.00 73.44 79 MET A N 1
ATOM 678 C CA . MET A 1 79 ? -18.530 8.975 16.583 1.00 73.44 79 MET A CA 1
ATOM 679 C C . MET A 1 79 ? -19.402 7.989 17.372 1.00 73.44 79 MET A C 1
ATOM 681 O O . MET A 1 79 ? -20.301 8.399 18.106 1.00 73.44 79 MET A O 1
ATOM 685 N N . ASN A 1 80 ? -19.152 6.684 17.250 1.00 74.69 80 ASN A N 1
ATOM 686 C CA . ASN A 1 80 ? -19.925 5.670 17.969 1.00 74.69 80 ASN A CA 1
ATOM 687 C C . ASN A 1 80 ? -19.670 5.706 19.485 1.00 74.69 80 ASN A C 1
ATOM 689 O O . ASN A 1 80 ? -20.600 5.493 20.261 1.00 74.69 80 ASN A O 1
ATOM 693 N N . ILE A 1 81 ? -18.441 6.011 19.913 1.00 73.88 81 ILE A N 1
ATOM 694 C CA . ILE A 1 81 ? -18.097 6.183 21.333 1.00 73.88 81 ILE A CA 1
ATOM 695 C C . ILE A 1 81 ? -18.780 7.432 21.910 1.00 73.88 81 ILE A C 1
ATOM 697 O O . ILE A 1 81 ? -19.329 7.377 23.014 1.00 73.88 81 ILE A O 1
ATOM 701 N N . GLU A 1 82 ? -18.788 8.543 21.170 1.00 66.00 82 GLU A N 1
ATOM 702 C CA . GLU A 1 82 ? -19.461 9.788 21.572 1.00 66.00 82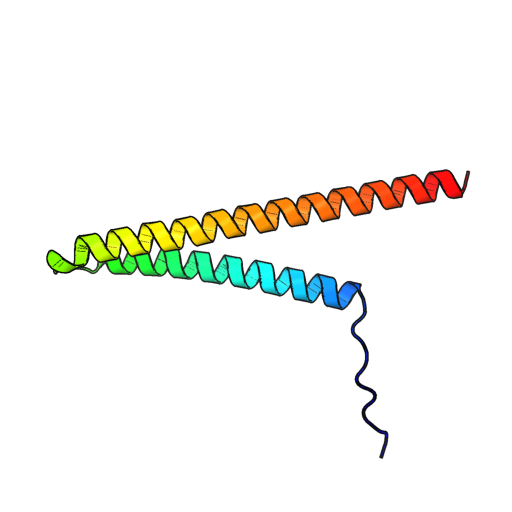 GLU A CA 1
ATOM 703 C C . GLU A 1 82 ? -20.980 9.599 21.712 1.00 66.00 82 GLU A C 1
ATOM 705 O O . GLU A 1 82 ? -21.568 9.977 22.726 1.00 66.00 82 GLU A O 1
ATOM 710 N N . ASN A 1 83 ? -21.622 8.927 20.754 1.00 67.06 83 ASN A N 1
ATOM 711 C CA . ASN A 1 83 ? -23.066 8.674 20.806 1.00 67.06 83 ASN A CA 1
ATOM 712 C C . ASN A 1 83 ? -23.460 7.764 21.983 1.00 67.06 83 ASN A C 1
ATOM 714 O O . ASN A 1 83 ? -24.412 8.063 22.702 1.00 67.06 83 ASN A O 1
ATOM 718 N N . GLN A 1 84 ? -22.687 6.705 22.250 1.00 64.75 84 GLN A N 1
ATOM 719 C CA . GLN A 1 84 ? -22.925 5.828 23.403 1.00 64.75 84 GLN A CA 1
ATOM 720 C C . GLN A 1 84 ? -22.738 6.554 24.739 1.00 64.75 84 GLN A C 1
ATOM 722 O O . GLN A 1 84 ? -23.440 6.267 25.708 1.00 64.75 84 GLN A O 1
ATOM 727 N N . SER A 1 85 ? -21.799 7.497 24.829 1.00 61.75 85 SER A N 1
ATOM 728 C CA . SER A 1 85 ? -21.598 8.262 26.064 1.00 61.75 85 SER A CA 1
ATOM 729 C C . SER A 1 85 ? -22.723 9.274 26.315 1.00 61.75 85 SER A C 1
ATOM 731 O O . SER A 1 85 ? -23.107 9.456 27.468 1.00 61.75 85 SER A O 1
ATOM 733 N N . ILE A 1 86 ? -23.332 9.843 25.271 1.00 64.50 86 ILE A N 1
ATOM 734 C CA . ILE A 1 86 ? -24.505 10.729 25.390 1.00 64.50 86 ILE A CA 1
ATOM 735 C C . ILE A 1 86 ? -25.772 9.946 25.782 1.00 64.50 86 ILE A C 1
ATOM 737 O O . ILE A 1 86 ? -26.488 10.357 26.699 1.00 64.50 86 ILE A O 1
ATOM 741 N N . GLU A 1 87 ? -26.040 8.800 25.148 1.00 59.03 87 GLU A N 1
ATOM 742 C CA . GLU A 1 87 ? -27.217 7.967 25.452 1.00 59.03 87 GLU A CA 1
ATOM 743 C C . GLU A 1 87 ? -27.214 7.480 26.907 1.00 59.03 87 GLU A C 1
ATOM 745 O O . GLU A 1 87 ? -28.227 7.587 27.603 1.00 59.03 87 GLU A O 1
ATOM 750 N N . ASN A 1 88 ? -26.055 7.042 27.407 1.00 59.25 88 ASN A N 1
ATOM 751 C CA . ASN A 1 88 ? -25.897 6.575 28.785 1.00 59.25 88 ASN A CA 1
ATOM 752 C C . ASN A 1 88 ? -26.077 7.684 29.839 1.00 59.25 88 ASN A C 1
ATOM 754 O O . ASN A 1 88 ? -26.434 7.385 30.980 1.00 59.25 88 ASN A O 1
ATOM 758 N N . ILE A 1 89 ? -25.848 8.952 29.481 1.00 62.16 89 ILE A N 1
ATOM 759 C CA . ILE A 1 89 ? -26.135 10.101 30.355 1.00 62.16 89 ILE A CA 1
ATOM 760 C C . ILE A 1 89 ? -27.642 10.393 30.364 1.00 62.16 89 ILE A C 1
ATOM 762 O O . ILE A 1 89 ? -28.202 10.608 31.434 1.00 62.16 89 ILE A O 1
ATOM 766 N N . SER A 1 90 ? -28.310 10.331 29.204 1.00 58.66 90 SER A N 1
ATOM 767 C CA . SER A 1 90 ? -29.760 10.571 29.088 1.00 58.66 90 SER A CA 1
ATOM 768 C C . SER A 1 90 ? -30.636 9.482 29.720 1.00 58.66 90 SER A C 1
ATOM 770 O O . SER A 1 90 ? -31.746 9.759 30.155 1.00 58.66 90 SER A O 1
ATOM 772 N N . ALA A 1 91 ? -30.145 8.240 29.783 1.00 56.47 91 ALA A N 1
ATOM 773 C CA . ALA A 1 91 ? -30.869 7.116 30.375 1.00 56.47 91 ALA A CA 1
ATOM 774 C C . ALA A 1 91 ? -30.768 7.062 31.914 1.00 56.47 91 ALA A C 1
ATOM 776 O O . ALA A 1 91 ? -31.516 6.319 32.546 1.00 56.47 91 ALA A O 1
ATOM 777 N N . ASN A 1 92 ? -29.844 7.825 32.511 1.00 54.12 92 ASN A N 1
ATOM 778 C CA . ASN A 1 92 ? -29.607 7.885 33.960 1.00 54.12 92 ASN A CA 1
ATOM 779 C C . ASN A 1 92 ? -30.053 9.218 34.598 1.00 54.12 92 ASN A C 1
ATOM 781 O O . ASN A 1 92 ? -29.782 9.443 35.780 1.00 54.12 92 ASN A O 1
ATOM 785 N N . SER A 1 93 ? -30.713 10.089 33.828 1.00 47.25 93 SER A N 1
ATOM 786 C CA . SER A 1 93 ? -31.357 11.337 34.271 1.00 47.25 93 SER A CA 1
ATOM 787 C C . SER A 1 93 ? -32.873 11.200 34.262 1.00 47.25 93 SER A C 1
ATOM 789 O O . SER A 1 93 ? -33.508 11.648 35.240 1.00 47.25 93 SER A O 1
#

Sequence (93 aa):
MLSFIKKEKTELEKLNELKFQMLENLRQAHKEWKDSEKYFESISDPDLIDYAIYEIEASKLKYVYLLKKVKEWNKEIEMNIENQSIENISANS

Organism: NCBI:txid2607614